Protein AF-A0A2E0BRY3-F1 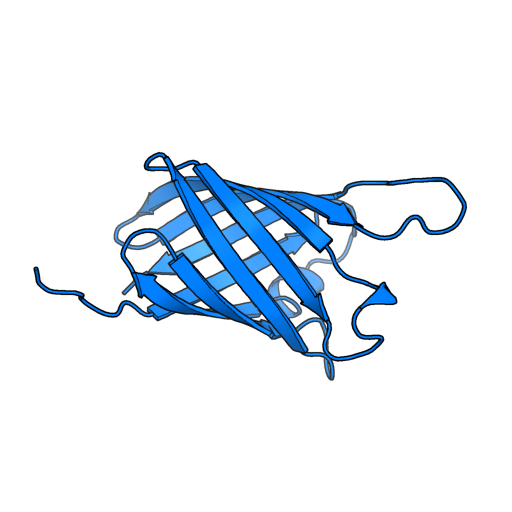(afdb_monomer_lite)

Radius of gyration: 14.1 Å; chains: 1; bounding box: 40×28×38 Å

Foldseek 3Di:
DPQPFKKKKKFKFFPVDDDPVNRVQWIWIWTCPGPFWIWIWTHHHDPWIKTKIWGHPDPFKIKMWIFIPPPGPQFIKIKIWGWDDPDDQKTKIWMKIWGPDDDPNDTDITTMIMIMGID

Secondary structure (DSSP, 8-state):
-----EEEEEEEEETTS--TTHHHHTEEEEEESSSSEEEEEEE-SSS-EEEEEEEEEETTEEEEEEEESSSGGGG-EEEEEE-EEEETTEEEEEEEEEESSPBTTB---EEEEEEEEE-

pLDDT: mean 76.75, std 14.66, range [34.69, 92.75]

Sequence (119 aa):
MFASAQFMLVTTYDGDKEDAEQITAKAGIGYMATDALTIGMARDGDDNYDFFARYTVKDQIWLAFNMPTKDGTDNMNVGAGFSFQVYNGLYFDPNYTLPVKEVNGKREGSANFSLSYRF

Structure (mmCIF, N/CA/C/O backbone):
data_AF-A0A2E0BRY3-F1
#
_entry.id   AF-A0A2E0BRY3-F1
#
loop_
_atom_site.group_PDB
_atom_site.id
_atom_site.type_symbol
_atom_site.label_atom_id
_atom_site.label_alt_id
_atom_site.label_comp_id
_atom_site.label_asym_id
_atom_site.label_entity_id
_atom_site.label_seq_id
_atom_site.pdbx_PDB_ins_code
_atom_site.Cartn_x
_atom_site.Cartn_y
_atom_site.Cartn_z
_atom_site.occupancy
_atom_site.B_iso_or_equiv
_atom_site.auth_seq_id
_atom_site.auth_comp_id
_atom_site.auth_asym_id
_atom_site.auth_atom_id
_atom_site.pdbx_PDB_model_num
ATOM 1 N N . MET A 1 1 ? -11.363 -13.768 20.649 1.00 39.78 1 MET A N 1
ATOM 2 C CA . MET A 1 1 ? -10.642 -13.598 19.372 1.00 39.78 1 MET A CA 1
ATOM 3 C C . MET A 1 1 ? -11.572 -14.033 18.258 1.00 39.78 1 MET A C 1
ATOM 5 O O . MET A 1 1 ? -11.693 -15.223 18.011 1.00 39.78 1 MET A O 1
ATOM 9 N N . PHE A 1 2 ? -12.288 -13.088 17.655 1.00 34.69 2 PHE A N 1
ATOM 10 C CA . PHE A 1 2 ? -12.955 -13.318 16.379 1.00 34.69 2 PHE A CA 1
ATOM 11 C C . PHE A 1 2 ? -12.050 -12.660 15.348 1.00 34.69 2 PHE A C 1
ATOM 13 O O . PHE A 1 2 ? -12.039 -11.440 15.247 1.00 34.69 2 PHE A O 1
ATOM 20 N N . ALA A 1 3 ? -11.225 -13.454 14.664 1.00 42.53 3 ALA A N 1
ATOM 21 C CA . ALA A 1 3 ? -10.568 -12.986 13.454 1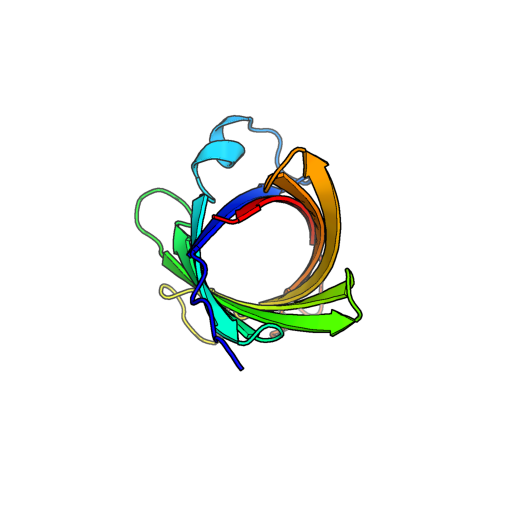.00 42.53 3 ALA A CA 1
ATOM 22 C C . ALA A 1 3 ? -11.675 -12.863 12.405 1.00 42.53 3 ALA A C 1
ATOM 24 O O . ALA A 1 3 ? -11.999 -13.821 11.705 1.00 42.53 3 ALA A O 1
ATOM 25 N N . SER A 1 4 ? -12.352 -11.715 12.400 1.00 47.72 4 SER A N 1
ATOM 26 C CA . SER A 1 4 ? -13.236 -11.354 11.306 1.00 47.72 4 SER A CA 1
ATOM 27 C C . SER A 1 4 ? -12.311 -11.074 10.138 1.00 47.72 4 SER A C 1
ATOM 29 O O . SER A 1 4 ? -11.702 -10.014 10.064 1.00 47.72 4 SER A O 1
ATOM 31 N N . ALA A 1 5 ? -12.138 -12.062 9.270 1.00 55.62 5 ALA A N 1
ATOM 32 C CA . ALA A 1 5 ? -11.532 -11.833 7.979 1.00 55.62 5 ALA A CA 1
ATOM 33 C C . ALA A 1 5 ? -12.367 -10.772 7.263 1.00 55.62 5 ALA A C 1
ATOM 35 O O . ALA A 1 5 ? -13.540 -10.995 6.966 1.00 55.62 5 ALA A O 1
ATOM 36 N N . GLN A 1 6 ? -11.783 -9.600 7.065 1.00 73.12 6 GLN A N 1
ATOM 37 C CA . GLN A 1 6 ? -12.445 -8.484 6.413 1.00 73.12 6 GLN A CA 1
ATOM 38 C C . GLN A 1 6 ? -11.795 -8.281 5.046 1.00 73.12 6 GLN A C 1
ATOM 40 O O . GLN A 1 6 ? -10.568 -8.335 4.893 1.00 73.12 6 GLN A O 1
ATOM 45 N N . PHE A 1 7 ? -12.630 -8.087 4.033 1.00 82.88 7 PHE A N 1
ATOM 46 C CA . PHE A 1 7 ? -12.163 -7.740 2.699 1.00 82.88 7 PHE A CA 1
ATOM 47 C C . PHE A 1 7 ? -11.917 -6.234 2.631 1.00 82.88 7 PHE A C 1
ATOM 49 O O . PHE A 1 7 ? -12.638 -5.439 3.236 1.00 82.88 7 PHE A O 1
ATOM 56 N N . MET A 1 8 ? -10.887 -5.847 1.889 1.00 84.62 8 MET A N 1
ATOM 57 C CA . MET A 1 8 ? -10.525 -4.463 1.630 1.00 84.62 8 MET A CA 1
ATOM 58 C C . MET A 1 8 ? -10.536 -4.237 0.124 1.00 84.62 8 MET A C 1
ATOM 60 O O . MET A 1 8 ? -9.787 -4.880 -0.602 1.00 84.62 8 MET A O 1
ATOM 64 N N . LEU A 1 9 ? -11.359 -3.317 -0.354 1.00 85.56 9 LEU A N 1
ATOM 65 C CA . LEU A 1 9 ? -11.189 -2.744 -1.686 1.00 85.56 9 LEU A CA 1
ATOM 66 C C . LEU A 1 9 ? -10.230 -1.572 -1.558 1.00 85.56 9 LEU A C 1
ATOM 68 O O . LEU A 1 9 ? -10.399 -0.759 -0.656 1.00 85.56 9 LEU A O 1
ATOM 72 N N . VAL A 1 10 ? -9.237 -1.484 -2.433 1.00 84.94 10 VAL A N 1
ATOM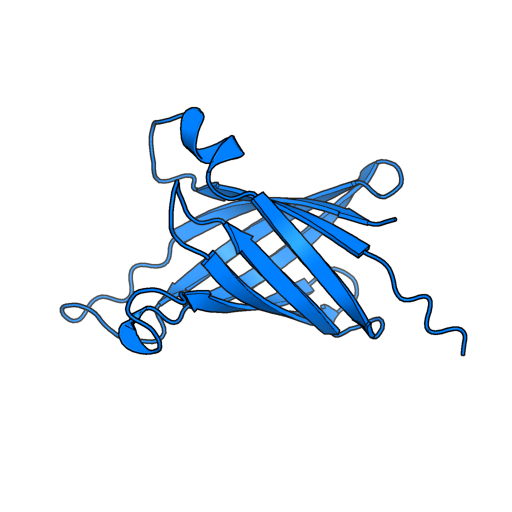 73 C CA . VAL A 1 10 ? -8.303 -0.359 -2.484 1.00 84.94 10 VAL A CA 1
ATOM 74 C C . VAL A 1 10 ? -8.259 0.201 -3.896 1.00 84.94 10 VAL A C 1
ATOM 76 O O . VAL A 1 10 ? -8.319 -0.531 -4.880 1.00 84.94 10 VAL A O 1
ATOM 79 N N . THR A 1 11 ? -8.177 1.514 -4.013 1.00 84.69 11 THR A N 1
ATOM 80 C CA . THR A 1 11 ? -7.980 2.207 -5.284 1.00 84.69 11 THR A CA 1
ATOM 81 C C . THR A 1 11 ? -6.915 3.261 -5.072 1.00 84.69 11 THR A C 1
ATOM 83 O O . THR A 1 11 ? -7.036 4.054 -4.143 1.00 84.69 11 THR A O 1
ATOM 86 N N . THR A 1 12 ? -5.862 3.257 -5.885 1.00 79.31 12 THR A N 1
ATOM 87 C CA . THR A 1 12 ? -4.723 4.170 -5.718 1.00 79.31 12 THR A CA 1
ATOM 88 C C . THR A 1 12 ? -4.650 5.169 -6.862 1.00 79.31 12 THR A C 1
ATOM 90 O O . THR A 1 12 ? -4.649 4.794 -8.027 1.00 79.31 12 THR A O 1
ATOM 93 N N . TYR A 1 13 ? -4.542 6.442 -6.505 1.00 72.62 13 TYR A N 1
ATOM 94 C CA . TYR A 1 13 ? -4.250 7.565 -7.378 1.00 72.62 13 TYR A CA 1
ATOM 95 C C . TYR A 1 13 ? -2.781 7.970 -7.238 1.00 72.62 13 TYR A C 1
ATOM 97 O O . TYR A 1 13 ? -2.279 8.156 -6.127 1.00 72.62 13 TYR A O 1
ATOM 105 N N . ASP A 1 14 ? -2.110 8.117 -8.373 1.00 67.19 14 ASP A N 1
ATOM 106 C CA . ASP A 1 14 ? -0.706 8.502 -8.483 1.00 67.19 14 ASP A CA 1
ATOM 107 C C . ASP A 1 14 ? -0.645 9.980 -8.888 1.00 67.19 14 ASP A C 1
ATOM 109 O O . ASP A 1 14 ? -1.147 10.359 -9.945 1.00 67.19 14 ASP A O 1
ATOM 113 N N . GLY A 1 15 ? -0.126 10.834 -7.999 1.00 51.88 15 GLY A N 1
ATOM 114 C CA . GLY A 1 15 ? -0.204 12.291 -8.148 1.00 51.88 15 GLY A CA 1
ATOM 115 C C . GLY A 1 15 ? 0.708 12.872 -9.228 1.00 51.88 15 GLY A C 1
ATOM 116 O O . GLY A 1 15 ? 0.485 14.005 -9.648 1.00 51.88 15 GLY A O 1
ATOM 117 N N . ASP A 1 16 ? 1.696 12.101 -9.687 1.00 52.97 16 ASP A N 1
ATOM 118 C CA . ASP A 1 16 ? 2.708 12.534 -10.659 1.00 52.97 16 ASP A CA 1
ATOM 119 C C . ASP A 1 16 ? 2.299 12.284 -12.122 1.00 52.97 16 ASP A C 1
ATOM 121 O O . ASP A 1 16 ? 3.098 12.487 -13.039 1.00 52.97 16 ASP A O 1
ATOM 125 N N . LYS A 1 17 ? 1.061 11.842 -12.379 1.00 51.28 17 LYS A N 1
ATOM 126 C CA . LYS A 1 17 ? 0.573 11.573 -13.736 1.00 51.28 17 LYS A CA 1
ATOM 127 C C . LYS A 1 17 ? -0.744 12.305 -14.016 1.00 51.28 17 LYS A C 1
ATOM 129 O O . LYS A 1 17 ? -1.673 12.269 -13.219 1.00 51.28 17 LYS A O 1
ATOM 134 N N . GLU A 1 18 ? -0.816 12.970 -15.169 1.00 45.94 18 GLU A N 1
ATOM 135 C CA . GLU A 1 18 ? -1.854 13.963 -15.503 1.00 45.94 18 GLU A CA 1
ATOM 136 C C . GLU A 1 18 ? -3.221 13.387 -15.942 1.00 45.94 18 GLU A C 1
ATOM 138 O O . GLU A 1 18 ? -4.133 14.162 -16.222 1.00 45.94 18 GLU A O 1
ATOM 143 N N . ASP A 1 19 ? -3.426 12.063 -15.953 1.00 48.38 19 ASP A N 1
ATOM 144 C CA . ASP A 1 19 ? -4.654 11.457 -16.493 1.00 48.38 19 ASP A CA 1
ATOM 145 C C . ASP A 1 19 ? -5.574 10.842 -15.428 1.00 48.38 19 ASP A C 1
ATOM 147 O O . ASP A 1 19 ? -5.241 9.869 -14.745 1.00 48.38 19 ASP A O 1
ATOM 151 N N . ALA A 1 20 ? -6.811 11.351 -15.373 1.00 46.34 20 ALA A N 1
ATOM 152 C CA . ALA A 1 20 ? -7.910 10.840 -14.547 1.00 46.34 20 ALA A CA 1
ATOM 153 C C . ALA A 1 20 ? -8.270 9.363 -14.832 1.00 46.34 20 ALA A C 1
ATOM 155 O O . ALA A 1 20 ? -8.903 8.708 -14.002 1.00 46.34 20 ALA A O 1
ATOM 156 N N . GLU A 1 21 ? -7.835 8.809 -15.969 1.00 44.84 21 GLU A N 1
ATOM 157 C CA . GLU A 1 21 ? -7.998 7.391 -16.321 1.00 44.84 21 GLU A CA 1
ATOM 158 C C . GLU A 1 21 ? -7.187 6.449 -15.410 1.00 44.84 21 GLU A C 1
ATOM 160 O O . GLU A 1 21 ? -7.531 5.275 -15.254 1.00 44.84 21 GLU A O 1
ATOM 165 N N . GLN A 1 22 ? -6.174 6.957 -14.700 1.00 52.34 22 GLN A N 1
ATOM 166 C CA . GLN A 1 22 ? -5.379 6.148 -13.769 1.00 52.34 22 GLN A CA 1
ATOM 167 C C . GLN A 1 22 ? -6.096 5.805 -12.468 1.00 52.34 22 GLN A C 1
ATOM 169 O O . GLN A 1 22 ? -5.741 4.817 -11.825 1.00 52.34 22 GLN A O 1
ATOM 174 N N . ILE A 1 23 ? -7.147 6.556 -12.118 1.00 51.59 23 ILE A N 1
ATOM 175 C CA . ILE A 1 23 ? -7.983 6.279 -10.942 1.00 51.59 23 ILE A CA 1
ATOM 176 C C . ILE A 1 23 ? -8.576 4.865 -11.038 1.00 51.59 23 ILE A C 1
ATOM 178 O O . ILE A 1 23 ? -8.663 4.164 -10.036 1.00 51.59 23 ILE A O 1
ATOM 182 N N . THR A 1 24 ? -8.950 4.421 -12.243 1.00 51.34 24 THR A N 1
ATOM 183 C CA . THR A 1 24 ? -9.558 3.093 -12.456 1.00 51.34 24 THR A CA 1
ATOM 184 C C . THR A 1 24 ? -8.513 2.013 -12.755 1.00 51.34 24 THR A C 1
ATOM 186 O O . THR A 1 24 ? -8.751 0.833 -12.501 1.00 51.34 24 THR A O 1
ATOM 189 N N . ALA A 1 25 ? -7.332 2.401 -13.248 1.00 59.34 25 ALA A N 1
ATOM 190 C CA . ALA A 1 25 ? -6.275 1.470 -13.641 1.00 59.34 25 ALA A CA 1
ATOM 191 C C . ALA A 1 25 ? -5.600 0.753 -12.455 1.00 59.34 25 ALA A C 1
ATOM 193 O O . ALA A 1 25 ? -5.058 -0.334 -12.653 1.00 59.34 25 ALA A O 1
ATOM 194 N N . LYS A 1 26 ? -5.658 1.332 -11.242 1.00 70.19 26 LYS A N 1
ATOM 195 C CA . LYS A 1 26 ? -5.009 0.821 -10.018 1.00 70.19 26 LYS A CA 1
ATOM 196 C C . LYS A 1 26 ? -5.998 0.403 -8.918 1.00 70.19 26 LYS A C 1
ATOM 198 O O . LYS A 1 26 ? -5.889 0.823 -7.761 1.00 70.19 26 LYS A O 1
ATOM 203 N N . ALA A 1 27 ? -6.998 -0.402 -9.277 1.00 83.31 27 ALA A N 1
ATOM 204 C CA . ALA A 1 27 ? -7.947 -0.990 -8.329 1.00 83.31 27 ALA A CA 1
ATOM 205 C C . ALA A 1 27 ? -7.476 -2.369 -7.839 1.00 83.31 27 ALA A C 1
ATOM 207 O O . ALA A 1 27 ? -6.998 -3.189 -8.622 1.00 83.31 27 ALA A O 1
ATOM 208 N N . GLY A 1 28 ? -7.649 -2.657 -6.551 1.00 84.12 28 GLY A N 1
ATOM 209 C CA . GLY A 1 28 ? -7.219 -3.906 -5.939 1.00 84.12 28 GLY A CA 1
ATOM 210 C C . GLY A 1 28 ? -8.123 -4.406 -4.830 1.00 84.12 28 GLY A C 1
ATOM 211 O O . GLY A 1 28 ? -8.940 -3.676 -4.267 1.00 84.12 28 GLY A O 1
ATOM 212 N N . ILE A 1 29 ? -7.950 -5.685 -4.520 1.00 87.19 29 ILE A N 1
ATOM 213 C CA . ILE A 1 29 ? -8.621 -6.367 -3.422 1.00 87.19 29 ILE A CA 1
ATOM 214 C C . ILE A 1 29 ? -7.580 -6.930 -2.461 1.00 87.19 29 ILE A C 1
ATOM 216 O O . ILE A 1 29 ? -6.606 -7.569 -2.856 1.00 87.19 29 ILE A O 1
ATOM 220 N N . GLY A 1 30 ? -7.798 -6.675 -1.180 1.00 87.31 30 GLY A N 1
ATOM 221 C CA . GLY A 1 30 ? -7.006 -7.158 -0.068 1.00 87.31 30 GLY A CA 1
ATOM 222 C C . GLY A 1 30 ? -7.844 -8.019 0.863 1.00 87.31 30 GLY A C 1
ATOM 223 O O . GLY A 1 30 ? -9.035 -7.795 1.067 1.00 87.31 30 GLY A O 1
ATOM 224 N N . TYR A 1 31 ? -7.189 -9.001 1.450 1.00 86.06 31 TYR A N 1
ATOM 225 C CA . TYR A 1 31 ? -7.694 -9.845 2.506 1.00 86.06 31 TYR A CA 1
ATOM 226 C C . TYR A 1 31 ? -6.922 -9.531 3.786 1.00 86.06 31 TYR A C 1
ATOM 228 O O . TYR A 1 31 ? -5.696 -9.682 3.840 1.00 86.06 31 TYR A O 1
ATOM 236 N N . MET A 1 32 ? -7.635 -9.077 4.815 1.00 87.44 32 MET A N 1
ATOM 237 C CA . MET A 1 32 ? -7.064 -8.866 6.142 1.00 87.44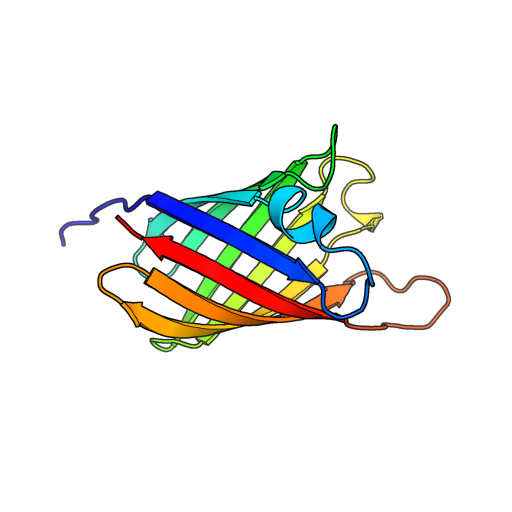 32 MET A CA 1
ATOM 238 C C . MET A 1 32 ? -6.916 -10.223 6.832 1.00 87.44 32 MET A C 1
ATOM 240 O O . MET A 1 32 ? -7.871 -10.769 7.381 1.00 87.44 32 MET A O 1
ATOM 244 N N . ALA A 1 33 ? -5.710 -10.789 6.754 1.00 83.88 33 ALA A N 1
ATOM 245 C CA . ALA A 1 33 ? -5.372 -12.058 7.390 1.00 83.88 33 ALA A CA 1
ATOM 246 C C . ALA A 1 33 ? -5.353 -11.934 8.920 1.00 83.88 33 ALA A C 1
ATOM 248 O O . ALA A 1 33 ? -5.702 -12.878 9.626 1.00 83.88 33 ALA A O 1
ATOM 249 N N . THR A 1 34 ? -4.951 -10.765 9.422 1.00 84.25 34 THR A N 1
ATOM 250 C CA . THR A 1 34 ? -5.033 -10.378 10.834 1.00 84.25 34 THR A CA 1
ATOM 251 C C . THR A 1 34 ? -5.367 -8.889 10.940 1.00 84.25 34 THR A C 1
ATOM 253 O O . THR A 1 34 ? -5.282 -8.167 9.948 1.00 84.25 34 THR A O 1
ATOM 256 N N . ASP A 1 35 ? -5.654 -8.406 12.152 1.00 81.12 35 ASP A N 1
ATOM 257 C CA . ASP A 1 35 ? -5.889 -6.977 12.425 1.00 81.12 35 ASP A CA 1
ATOM 258 C C . ASP A 1 35 ? -4.708 -6.079 11.995 1.00 81.12 35 ASP A C 1
ATOM 260 O O . ASP A 1 35 ? -4.879 -4.886 11.747 1.00 81.12 35 ASP A O 1
ATOM 264 N N . ALA A 1 36 ? -3.502 -6.651 11.879 1.00 86.31 36 ALA A N 1
ATOM 265 C CA . ALA A 1 36 ? -2.297 -5.943 11.461 1.00 86.31 36 ALA A CA 1
ATOM 266 C C . ALA A 1 36 ? -1.839 -6.274 10.032 1.00 86.31 36 ALA A C 1
ATOM 268 O O . ALA A 1 36 ? -1.162 -5.454 9.426 1.00 86.31 36 ALA A O 1
ATOM 269 N N . LEU A 1 37 ? -2.166 -7.443 9.474 1.00 88.00 37 LEU A N 1
ATOM 270 C CA . LEU A 1 37 ? -1.634 -7.899 8.186 1.00 88.00 37 LEU A CA 1
ATOM 271 C C . LEU A 1 37 ? -2.737 -8.018 7.133 1.00 88.00 37 LEU A C 1
ATOM 273 O O . LEU A 1 37 ? -3.659 -8.821 7.261 1.00 88.00 37 LEU A O 1
ATOM 277 N N . THR A 1 38 ? -2.578 -7.276 6.041 1.00 89.75 38 THR A N 1
ATOM 278 C CA . THR A 1 38 ? -3.396 -7.381 4.828 1.00 89.75 38 THR A CA 1
ATOM 279 C C . THR A 1 38 ? -2.536 -7.878 3.679 1.00 89.75 38 THR A C 1
ATOM 281 O O . THR A 1 38 ? -1.430 -7.387 3.478 1.00 89.75 38 THR A O 1
ATOM 284 N N . ILE A 1 39 ? -3.042 -8.819 2.896 1.00 90.88 39 ILE A N 1
ATOM 285 C CA . ILE A 1 39 ? -2.405 -9.271 1.656 1.00 90.88 39 ILE A CA 1
ATOM 286 C C . ILE A 1 39 ? -3.406 -9.174 0.519 1.00 90.88 39 ILE A C 1
ATOM 288 O O . ILE A 1 39 ? -4.592 -9.398 0.733 1.00 90.88 39 ILE A O 1
ATOM 292 N N . GLY A 1 40 ? -2.969 -8.840 -0.682 1.00 89.94 40 GLY A N 1
ATOM 293 C CA . GLY A 1 40 ? -3.894 -8.613 -1.775 1.00 89.94 40 GLY A CA 1
ATOM 294 C C . GLY A 1 40 ? -3.244 -8.593 -3.137 1.00 89.94 40 GLY A C 1
ATOM 295 O O . GLY A 1 40 ? -2.032 -8.754 -3.284 1.00 89.94 40 GLY A O 1
ATOM 296 N N . MET A 1 41 ? -4.098 -8.395 -4.130 1.00 87.88 41 MET A N 1
ATOM 297 C CA . MET A 1 41 ? -3.696 -8.144 -5.500 1.00 87.88 41 MET A CA 1
ATOM 298 C C . MET A 1 41 ? -4.379 -6.872 -5.983 1.00 87.88 41 MET A C 1
ATOM 300 O O . MET A 1 41 ? -5.577 -6.678 -5.764 1.00 87.88 41 MET A O 1
ATOM 304 N N . ALA A 1 42 ? -3.621 -6.014 -6.643 1.00 85.25 42 ALA A N 1
ATOM 305 C CA . ALA A 1 42 ? -4.121 -4.868 -7.374 1.00 85.25 42 ALA A CA 1
ATOM 306 C C . ALA A 1 42 ? -3.893 -5.084 -8.865 1.00 85.25 42 ALA A C 1
ATOM 308 O O . ALA A 1 42 ? -2.959 -5.766 -9.268 1.00 85.25 42 ALA A O 1
ATOM 309 N N . ARG A 1 43 ? -4.774 -4.541 -9.692 1.00 82.31 43 ARG A N 1
ATOM 310 C CA . ARG A 1 43 ? -4.503 -4.368 -11.114 1.00 82.31 43 ARG A CA 1
ATOM 311 C C . ARG A 1 43 ? -3.593 -3.150 -11.275 1.00 82.31 43 ARG A C 1
ATOM 313 O O . ARG A 1 43 ? -3.767 -2.187 -10.537 1.00 82.31 43 ARG A O 1
ATOM 320 N N . ASP A 1 44 ? -2.653 -3.202 -12.211 1.00 73.44 44 ASP A N 1
ATOM 321 C CA . ASP A 1 44 ? -1.821 -2.061 -12.610 1.00 73.44 44 ASP A CA 1
ATOM 322 C C . ASP A 1 44 ? -1.863 -1.906 -14.142 1.00 73.44 44 ASP A C 1
ATOM 324 O O . ASP A 1 44 ? -1.015 -2.414 -14.878 1.00 73.44 44 ASP A O 1
ATOM 328 N N . GLY A 1 45 ? -2.921 -1.265 -14.650 1.00 69.62 45 GLY A N 1
ATOM 329 C CA . GLY A 1 45 ? -3.202 -1.170 -16.092 1.00 69.62 45 GLY A CA 1
ATOM 330 C C . GLY A 1 45 ? -3.946 -2.387 -16.667 1.00 69.62 45 GLY A C 1
ATOM 331 O O . GLY A 1 45 ? -4.463 -3.214 -15.922 1.00 69.62 45 GLY A O 1
ATOM 332 N N . ASP A 1 46 ? -4.050 -2.494 -17.996 1.00 64.75 46 ASP A N 1
ATOM 333 C CA . ASP A 1 46 ? -4.981 -3.442 -18.643 1.00 64.75 46 ASP A CA 1
ATOM 334 C C . ASP A 1 46 ? -4.628 -4.932 -18.464 1.00 64.75 46 ASP A C 1
ATOM 336 O O . ASP A 1 46 ? -5.536 -5.754 -18.359 1.00 64.75 46 ASP A O 1
ATOM 340 N N . ASP A 1 47 ? -3.342 -5.283 -18.342 1.00 67.56 47 ASP A N 1
ATOM 341 C CA . ASP A 1 47 ? -2.880 -6.686 -18.335 1.00 67.56 47 ASP A CA 1
ATOM 342 C C . ASP A 1 47 ? -1.884 -7.030 -17.210 1.00 67.56 47 ASP A C 1
ATOM 344 O O . ASP A 1 47 ? -1.286 -8.111 -17.223 1.00 67.56 47 ASP A O 1
ATOM 348 N N . ASN A 1 48 ? -1.669 -6.139 -16.235 1.00 73.62 48 ASN A N 1
ATOM 349 C CA . ASN A 1 48 ? -0.715 -6.392 -15.152 1.00 73.62 48 ASN A CA 1
ATOM 350 C C . ASN A 1 48 ? -1.414 -6.479 -13.796 1.00 73.62 48 ASN A C 1
ATOM 352 O O . ASN A 1 48 ? -2.386 -5.775 -13.515 1.00 73.62 48 ASN A O 1
ATOM 356 N N . TYR A 1 49 ? -0.875 -7.351 -12.949 1.00 81.00 49 TYR A N 1
ATOM 357 C CA . TYR A 1 49 ? -1.302 -7.517 -11.569 1.00 81.00 49 TYR A CA 1
ATOM 358 C C . TYR A 1 49 ? -0.120 -7.295 -10.632 1.00 81.00 49 TYR A C 1
ATOM 360 O O . TYR A 1 49 ? 0.975 -7.802 -10.873 1.00 81.00 49 TYR A O 1
ATOM 368 N N . ASP A 1 50 ? -0.373 -6.623 -9.525 1.00 85.12 50 ASP A N 1
ATOM 369 C CA . ASP A 1 50 ? 0.583 -6.347 -8.471 1.00 85.12 50 ASP A CA 1
ATOM 370 C C . ASP A 1 50 ? 0.140 -7.056 -7.204 1.00 85.12 50 ASP A C 1
ATOM 372 O O . ASP A 1 50 ? -0.979 -6.877 -6.724 1.00 85.12 50 ASP A O 1
ATOM 376 N N . PHE A 1 51 ? 1.025 -7.855 -6.628 1.00 88.81 51 PHE A N 1
ATOM 377 C CA . PHE A 1 51 ? 0.811 -8.393 -5.296 1.00 88.81 51 PHE A CA 1
ATOM 378 C C . PHE A 1 51 ? 1.207 -7.351 -4.266 1.00 88.81 51 PHE A C 1
ATOM 380 O O . PHE A 1 51 ? 2.306 -6.807 -4.338 1.00 88.81 51 PHE A O 1
ATOM 387 N N . PHE A 1 52 ? 0.360 -7.120 -3.269 1.00 88.25 52 PHE A N 1
ATOM 388 C CA . PHE A 1 52 ? 0.694 -6.234 -2.165 1.00 88.25 52 PHE A CA 1
ATOM 389 C C . PHE A 1 52 ? 0.529 -6.918 -0.814 1.00 88.25 52 PHE A C 1
ATOM 391 O O . PHE A 1 52 ? -0.397 -7.695 -0.583 1.00 88.25 52 PHE A O 1
ATOM 398 N N . ALA A 1 53 ? 1.429 -6.596 0.103 1.00 91.12 53 ALA A N 1
ATOM 399 C CA . ALA A 1 53 ? 1.353 -6.954 1.507 1.00 91.12 53 ALA A CA 1
ATOM 400 C C . ALA A 1 53 ? 1.458 -5.674 2.332 1.00 91.12 53 ALA A C 1
ATOM 402 O O . ALA A 1 53 ? 2.433 -4.937 2.217 1.00 91.12 53 ALA A O 1
ATOM 403 N N . ARG A 1 54 ? 0.456 -5.398 3.163 1.00 90.00 54 ARG A N 1
ATOM 404 C CA . ARG A 1 54 ? 0.394 -4.234 4.047 1.00 90.00 54 ARG A CA 1
ATOM 405 C C . ARG A 1 54 ? 0.430 -4.688 5.503 1.00 90.00 54 ARG A C 1
ATOM 407 O O . ARG A 1 54 ? -0.354 -5.543 5.903 1.00 90.00 54 ARG A O 1
ATOM 414 N N . TYR A 1 55 ? 1.309 -4.083 6.292 1.00 90.44 55 TYR A N 1
ATOM 415 C CA . TYR A 1 55 ? 1.434 -4.301 7.725 1.00 90.44 55 TYR A CA 1
ATOM 416 C C . TYR A 1 55 ? 1.155 -3.008 8.501 1.00 90.44 55 TYR A C 1
ATOM 418 O O . TYR A 1 55 ? 1.868 -2.015 8.353 1.00 90.44 55 TYR A O 1
ATOM 426 N N . THR A 1 56 ? 0.125 -3.017 9.339 1.00 89.62 56 THR A N 1
ATOM 427 C CA . THR A 1 56 ? -0.241 -1.922 10.238 1.00 89.62 56 THR A CA 1
ATOM 428 C C . THR A 1 56 ? 0.691 -1.933 11.445 1.00 89.62 56 THR A C 1
ATOM 430 O O . THR A 1 56 ? 0.666 -2.850 12.263 1.00 89.62 56 THR A O 1
ATOM 433 N N . VAL A 1 57 ? 1.532 -0.907 11.557 1.00 87.12 57 VAL A N 1
ATOM 434 C CA . VAL A 1 57 ? 2.504 -0.764 12.654 1.00 87.12 57 VAL A CA 1
ATOM 435 C C . VAL A 1 57 ? 1.852 -0.126 13.879 1.00 87.12 57 VAL A C 1
ATOM 437 O O . VAL A 1 57 ? 2.177 -0.457 15.016 1.00 87.12 57 VAL A O 1
ATOM 440 N N . LYS A 1 58 ? 0.935 0.812 13.647 1.00 83.12 58 LYS A N 1
ATOM 441 C CA . LYS A 1 58 ? 0.175 1.537 14.670 1.00 83.12 58 LYS A CA 1
ATOM 442 C C . LYS A 1 58 ? -1.202 1.846 14.095 1.00 83.12 58 LYS A C 1
ATOM 444 O O . LYS A 1 58 ? -1.280 1.950 12.882 1.00 83.12 58 LYS A O 1
ATOM 449 N N . ASP A 1 59 ? -2.230 2.040 14.922 1.00 78.44 59 ASP A N 1
ATOM 450 C CA . ASP A 1 59 ? -3.666 2.115 14.554 1.00 78.44 59 ASP A CA 1
ATOM 451 C C . ASP A 1 59 ? -4.020 2.702 13.172 1.00 78.44 59 ASP A C 1
ATOM 453 O O . ASP A 1 59 ? -4.966 2.246 12.536 1.00 78.44 59 ASP A O 1
ATOM 457 N N . GLN A 1 60 ? -3.282 3.707 12.693 1.00 83.81 60 GLN A N 1
ATOM 458 C CA . GLN A 1 60 ? -3.492 4.335 11.386 1.00 83.81 60 GLN A CA 1
ATOM 459 C C . GLN A 1 60 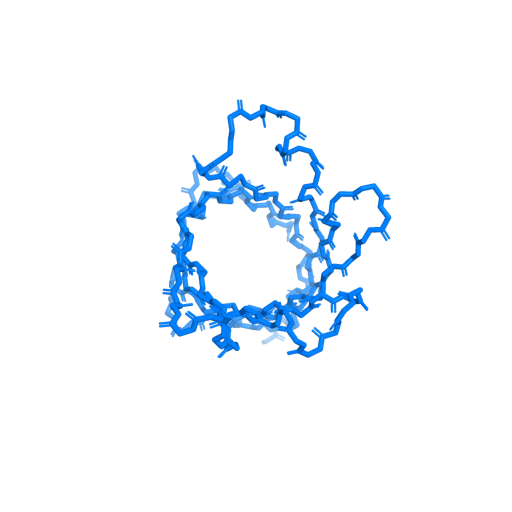? -2.253 4.325 10.471 1.00 83.81 60 GLN A C 1
ATOM 461 O O . GLN A 1 60 ? -2.378 4.645 9.298 1.00 83.81 60 GLN A O 1
ATOM 466 N N . ILE A 1 61 ? -1.066 3.947 10.957 1.00 89.75 61 ILE A N 1
ATOM 467 C CA . ILE A 1 61 ? 0.178 3.911 10.171 1.00 89.75 61 ILE A CA 1
ATOM 468 C C . ILE A 1 61 ? 0.420 2.495 9.669 1.00 89.75 61 ILE A C 1
ATOM 470 O O . ILE A 1 61 ? 0.504 1.547 10.456 1.00 89.75 61 ILE A O 1
ATOM 474 N N . TRP A 1 62 ? 0.640 2.366 8.368 1.00 90.88 62 TRP A N 1
ATOM 475 C CA . TRP A 1 62 ? 0.941 1.096 7.734 1.00 90.88 62 TRP A CA 1
ATOM 476 C C . TRP A 1 62 ? 2.171 1.189 6.838 1.00 90.88 62 TRP A C 1
ATOM 478 O O . TRP A 1 62 ? 2.492 2.233 6.272 1.00 90.88 62 TRP A O 1
ATOM 488 N N . LEU A 1 63 ? 2.856 0.061 6.706 1.00 92.75 63 LEU A N 1
ATOM 489 C CA . LEU A 1 63 ? 3.888 -0.177 5.708 1.00 92.75 63 LEU A CA 1
ATOM 490 C C . LEU A 1 63 ? 3.310 -1.100 4.645 1.00 92.75 63 LEU A C 1
ATOM 492 O O . LEU A 1 63 ? 2.529 -1.989 4.971 1.00 92.75 63 LEU A O 1
ATOM 496 N N . ALA A 1 64 ? 3.667 -0.897 3.388 1.00 89.81 64 ALA A N 1
ATOM 497 C CA . ALA A 1 64 ? 3.295 -1.783 2.302 1.00 89.81 64 ALA A CA 1
ATOM 498 C C . ALA A 1 64 ? 4.526 -2.250 1.544 1.00 89.81 64 ALA A C 1
ATOM 500 O O . ALA A 1 64 ? 5.531 -1.555 1.432 1.00 89.81 64 ALA A O 1
ATOM 501 N N . PHE A 1 65 ? 4.412 -3.442 1.002 1.00 88.94 65 PHE A N 1
ATOM 502 C CA . PHE A 1 65 ? 5.351 -4.031 0.087 1.00 88.94 65 PHE A CA 1
ATOM 503 C C . PHE A 1 65 ? 4.558 -4.458 -1.144 1.00 88.94 65 PHE A C 1
ATOM 505 O O . PHE A 1 65 ? 3.590 -5.202 -1.008 1.00 88.94 65 PHE A O 1
ATOM 512 N N . ASN A 1 66 ? 4.939 -3.965 -2.316 1.00 87.38 66 ASN A N 1
ATOM 513 C CA . ASN A 1 66 ? 4.291 -4.261 -3.586 1.00 87.38 66 ASN A CA 1
ATOM 514 C C . ASN A 1 66 ? 5.289 -4.967 -4.505 1.00 87.38 66 ASN A C 1
ATOM 516 O O . ASN A 1 66 ? 6.439 -4.543 -4.632 1.00 87.38 66 ASN A O 1
ATOM 520 N N . MET A 1 67 ? 4.839 -6.037 -5.146 1.00 84.88 67 MET A N 1
ATOM 521 C CA . MET A 1 67 ? 5.610 -6.831 -6.088 1.00 84.88 67 MET A CA 1
ATOM 522 C C . MET A 1 67 ? 4.788 -7.042 -7.364 1.00 84.88 67 MET A C 1
ATOM 524 O O . MET A 1 67 ? 3.827 -7.820 -7.346 1.00 84.88 67 MET A O 1
ATOM 528 N N . PRO A 1 68 ? 5.169 -6.382 -8.465 1.00 80.00 68 PRO A N 1
ATOM 529 C CA . PRO A 1 68 ? 4.554 -6.602 -9.763 1.00 80.00 68 PRO A CA 1
ATOM 530 C C . PRO A 1 68 ? 4.754 -8.035 -10.253 1.00 80.00 68 PRO A C 1
ATOM 532 O O . PRO A 1 68 ? 5.822 -8.629 -10.086 1.00 80.00 68 PRO A O 1
ATOM 535 N N . THR A 1 69 ? 3.723 -8.613 -10.868 1.00 77.62 69 THR A N 1
ATOM 536 C CA . THR A 1 69 ? 3.820 -9.947 -11.495 1.00 77.62 69 THR A CA 1
ATOM 537 C C . THR A 1 69 ? 4.583 -9.921 -12.810 1.00 77.62 69 THR A C 1
ATOM 539 O O . THR A 1 69 ? 5.251 -10.895 -13.159 1.00 77.62 69 THR A O 1
ATOM 542 N N . LYS A 1 70 ? 4.503 -8.801 -13.528 1.00 64.25 70 LYS A N 1
ATOM 543 C CA . LYS A 1 70 ? 5.240 -8.542 -14.762 1.00 64.25 70 LYS A CA 1
ATOM 544 C C . LYS A 1 70 ? 6.532 -7.814 -14.393 1.00 64.25 70 LYS A C 1
ATOM 546 O O . LYS A 1 70 ? 6.496 -6.889 -13.593 1.00 64.25 70 LYS A O 1
ATOM 551 N N . ASP A 1 71 ? 7.667 -8.298 -14.890 1.00 62.72 71 ASP A N 1
ATOM 552 C CA . ASP A 1 71 ? 9.032 -7.865 -14.520 1.00 62.72 71 ASP A CA 1
ATOM 553 C C . ASP A 1 71 ? 9.495 -8.198 -13.079 1.00 62.72 71 ASP A C 1
ATOM 555 O O . ASP A 1 71 ? 10.671 -8.040 -12.749 1.00 62.72 71 ASP A O 1
ATOM 559 N N . GLY A 1 72 ? 8.632 -8.782 -12.239 1.00 60.12 72 GLY A N 1
ATOM 560 C CA . GLY A 1 72 ? 9.019 -9.468 -11.001 1.00 60.12 72 GLY A CA 1
ATOM 561 C C . GLY A 1 72 ? 9.826 -8.622 -10.005 1.00 60.12 72 GLY A C 1
ATOM 562 O O . GLY A 1 72 ? 9.552 -7.441 -9.785 1.00 60.12 72 GLY A O 1
ATOM 563 N N . THR A 1 73 ? 10.834 -9.250 -9.375 1.00 61.97 73 THR A N 1
ATOM 564 C CA . THR A 1 73 ? 11.669 -8.663 -8.304 1.00 61.97 73 THR A CA 1
ATOM 565 C C . THR A 1 73 ? 12.390 -7.372 -8.696 1.00 61.97 73 THR A C 1
ATOM 567 O O . THR A 1 73 ? 12.886 -6.653 -7.828 1.00 61.97 73 THR A O 1
ATOM 570 N N . ASP A 1 74 ? 12.466 -7.070 -9.992 1.00 65.81 74 ASP A N 1
ATOM 571 C CA . ASP A 1 74 ? 13.152 -5.888 -10.493 1.00 65.81 74 ASP A CA 1
ATOM 572 C C . ASP A 1 74 ? 12.377 -4.589 -10.247 1.00 65.81 74 ASP A C 1
ATOM 574 O O . ASP A 1 74 ? 13.009 -3.540 -10.137 1.00 65.81 74 ASP A O 1
ATOM 578 N N . ASN A 1 75 ? 11.055 -4.669 -10.050 1.00 71.50 75 ASN A N 1
ATOM 579 C CA . ASN A 1 75 ? 10.173 -3.521 -9.811 1.00 71.50 75 ASN A CA 1
ATOM 580 C C . ASN A 1 75 ? 9.473 -3.582 -8.439 1.00 71.50 75 ASN A C 1
ATOM 582 O O . ASN A 1 75 ? 8.361 -3.085 -8.263 1.00 71.50 75 ASN A O 1
ATOM 586 N N . MET A 1 76 ? 10.114 -4.207 -7.446 1.00 83.38 76 MET A N 1
ATOM 587 C CA . MET A 1 76 ? 9.602 -4.244 -6.072 1.00 83.38 76 MET A CA 1
ATOM 588 C C . MET A 1 76 ? 9.594 -2.847 -5.449 1.00 83.38 76 MET A C 1
ATOM 590 O O . MET A 1 76 ? 10.611 -2.151 -5.454 1.00 83.38 76 MET A O 1
ATOM 594 N N . ASN A 1 77 ? 8.483 -2.496 -4.805 1.00 85.38 77 ASN A N 1
ATOM 595 C CA . ASN A 1 77 ? 8.295 -1.211 -4.144 1.00 85.38 77 ASN A CA 1
ATOM 596 C C . ASN A 1 77 ? 7.973 -1.412 -2.663 1.00 85.38 77 ASN A C 1
ATOM 598 O O . ASN A 1 77 ? 7.153 -2.252 -2.296 1.00 85.38 77 ASN A O 1
ATOM 602 N N . VAL A 1 78 ? 8.582 -0.604 -1.804 1.00 88.69 78 VAL A N 1
ATOM 603 C CA . VAL A 1 78 ? 8.195 -0.472 -0.396 1.00 88.69 78 VAL A CA 1
ATOM 604 C C . VAL A 1 78 ? 7.504 0.861 -0.204 1.00 88.69 78 VAL A C 1
ATOM 606 O O . VAL A 1 78 ? 7.897 1.859 -0.791 1.00 88.69 78 VAL A O 1
ATOM 609 N N . GLY A 1 79 ? 6.471 0.903 0.618 1.00 88.50 79 GLY A N 1
ATOM 610 C CA . GLY A 1 79 ? 5.741 2.123 0.893 1.00 88.50 79 GLY A CA 1
ATOM 611 C C . GLY A 1 79 ? 5.364 2.251 2.350 1.00 88.50 79 GLY A C 1
ATOM 612 O O . GLY A 1 79 ? 5.362 1.282 3.108 1.00 88.50 79 GLY A O 1
ATOM 613 N N . ALA A 1 80 ? 5.029 3.469 2.731 1.00 91.12 80 ALA A N 1
ATOM 614 C CA . ALA A 1 80 ? 4.432 3.776 4.013 1.00 91.12 80 ALA A CA 1
ATOM 615 C C . ALA A 1 80 ? 3.267 4.726 3.783 1.00 91.12 80 ALA A C 1
ATOM 617 O O . ALA A 1 80 ? 3.314 5.582 2.900 1.00 91.12 80 ALA A O 1
ATOM 618 N N . GLY A 1 81 ? 2.225 4.588 4.584 1.00 90.06 81 GLY A N 1
ATOM 619 C CA . GLY A 1 81 ? 1.070 5.454 4.487 1.00 90.06 81 GLY A CA 1
ATOM 620 C C . GLY A 1 81 ? 0.303 5.537 5.785 1.00 90.06 81 GLY A C 1
ATOM 621 O O . GLY A 1 81 ? 0.628 4.889 6.786 1.00 90.06 81 GLY A O 1
ATOM 622 N N . PHE A 1 82 ? -0.715 6.380 5.750 1.00 90.44 82 PHE A N 1
ATOM 623 C CA . PHE A 1 82 ? -1.581 6.636 6.883 1.00 90.44 82 PHE A CA 1
ATOM 624 C C . PHE A 1 82 ? -3.035 6.461 6.457 1.00 90.44 82 PHE A C 1
ATOM 626 O O . PHE A 1 82 ? -3.414 7.019 5.442 1.00 90.44 82 PHE A O 1
ATOM 633 N N . SER A 1 83 ? -3.851 5.719 7.202 1.00 89.62 83 SER A N 1
ATOM 634 C CA . SER A 1 83 ? -5.283 5.542 6.938 1.00 89.62 83 SER A CA 1
ATOM 635 C C . SER A 1 83 ? -6.123 6.491 7.793 1.00 89.62 83 SER A C 1
ATOM 637 O O . SER A 1 83 ? -6.150 6.358 9.014 1.00 89.62 83 SER A O 1
ATOM 639 N N . PHE A 1 84 ? -6.886 7.379 7.164 1.00 89.94 84 PHE A N 1
ATOM 640 C CA . PHE A 1 84 ? -7.880 8.229 7.820 1.00 89.94 84 PHE A CA 1
ATOM 641 C C . PHE A 1 84 ? -9.282 7.711 7.530 1.00 89.94 84 PHE A C 1
ATOM 643 O O . PHE A 1 84 ? -9.669 7.617 6.369 1.00 89.94 84 PHE A O 1
ATOM 650 N N . GLN A 1 85 ? -10.072 7.401 8.556 1.00 89.19 85 GLN A N 1
ATOM 651 C CA . GLN A 1 85 ? -11.475 7.051 8.342 1.00 89.19 85 GLN A CA 1
ATOM 652 C C . GLN A 1 85 ? -12.273 8.309 7.986 1.00 89.19 85 GLN A C 1
ATOM 654 O O . GLN A 1 85 ? -12.375 9.231 8.792 1.00 89.19 85 GLN A O 1
ATOM 659 N N . VAL A 1 86 ? -12.846 8.335 6.785 1.00 88.25 86 VAL A N 1
ATOM 660 C CA . VAL A 1 86 ? -13.652 9.464 6.292 1.00 88.25 86 VAL A CA 1
ATOM 661 C C . VAL A 1 86 ? -15.142 9.180 6.466 1.00 88.25 86 VAL A C 1
ATOM 663 O O . VAL A 1 86 ? -15.918 10.077 6.784 1.00 88.25 86 VAL A O 1
ATOM 666 N N . TYR A 1 87 ? -15.552 7.922 6.279 1.00 85.81 87 TYR A N 1
ATOM 667 C CA . TYR A 1 87 ? -16.939 7.484 6.433 1.00 85.81 87 TYR A CA 1
ATOM 668 C C . TYR A 1 87 ? -17.003 6.019 6.891 1.00 85.81 87 TYR A C 1
ATOM 670 O O . TYR A 1 87 ? -15.975 5.356 6.997 1.00 85.81 87 TYR A O 1
ATOM 678 N N . ASN A 1 88 ? -18.188 5.497 7.217 1.00 83.44 88 ASN A N 1
ATOM 679 C CA . ASN A 1 88 ? -18.358 4.147 7.766 1.00 83.44 88 ASN A CA 1
ATOM 680 C C . ASN A 1 88 ? -17.751 3.062 6.844 1.00 83.44 88 ASN A C 1
ATOM 682 O O . ASN A 1 88 ? -18.323 2.750 5.801 1.00 83.44 88 ASN A O 1
ATOM 686 N N . GLY A 1 89 ? -16.580 2.530 7.216 1.00 82.25 89 GLY A N 1
ATOM 687 C CA . GLY A 1 89 ? -15.796 1.589 6.405 1.00 82.25 89 GLY A CA 1
ATOM 688 C C . GLY A 1 89 ? -14.953 2.216 5.283 1.00 82.25 89 GLY A C 1
ATOM 689 O O . GLY A 1 89 ? -14.155 1.505 4.684 1.00 82.25 89 GLY A O 1
ATOM 690 N N . LEU A 1 90 ? -15.067 3.521 5.005 1.00 86.81 90 LEU A N 1
ATOM 691 C CA . LEU A 1 90 ? -14.315 4.220 3.954 1.00 86.81 90 LEU A CA 1
ATOM 692 C C . LEU A 1 90 ? -13.137 5.010 4.533 1.00 86.81 90 LEU A C 1
ATOM 694 O O . LEU A 1 90 ? -13.304 5.855 5.417 1.00 86.81 90 LEU A O 1
ATOM 698 N N . TYR A 1 91 ? -11.956 4.763 3.980 1.00 89.12 91 TYR A N 1
ATOM 699 C CA . TYR A 1 91 ? -10.683 5.315 4.409 1.00 89.12 91 TYR A CA 1
ATOM 700 C C . TYR A 1 91 ? -10.004 6.067 3.267 1.00 89.12 91 TYR A C 1
ATOM 702 O O . TYR A 1 91 ? -10.062 5.654 2.110 1.00 89.12 91 TYR A O 1
ATOM 710 N N . PHE A 1 92 ? -9.347 7.165 3.618 1.00 90.00 92 PHE A N 1
ATOM 711 C CA . PHE A 1 92 ? -8.436 7.907 2.764 1.00 90.00 92 PHE A CA 1
ATOM 712 C C . PHE A 1 92 ? -7.004 7.656 3.226 1.00 90.00 92 PHE A C 1
ATOM 714 O O . PHE A 1 92 ? -6.687 7.792 4.406 1.00 90.00 92 PHE A O 1
ATOM 721 N N . ASP A 1 93 ? -6.148 7.275 2.291 1.00 89.25 93 ASP A N 1
ATOM 722 C CA . ASP A 1 93 ? -4.840 6.690 2.533 1.00 89.25 93 ASP A CA 1
ATOM 723 C C . ASP A 1 93 ? -3.739 7.436 1.756 1.00 89.25 93 ASP A C 1
ATOM 725 O O . ASP A 1 93 ? -3.267 6.937 0.726 1.00 89.25 93 ASP A O 1
ATOM 729 N N . PRO A 1 94 ? -3.291 8.626 2.200 1.00 89.19 94 PRO A N 1
ATOM 730 C CA . PRO A 1 94 ? -2.073 9.217 1.665 1.00 89.19 94 PRO A CA 1
ATOM 731 C C . PRO A 1 94 ? -0.893 8.285 1.940 1.00 89.19 94 PRO A C 1
ATOM 733 O O . PRO A 1 94 ? -0.715 7.780 3.056 1.00 89.19 94 PRO A O 1
ATOM 736 N N . ASN A 1 95 ? -0.091 8.037 0.912 1.00 86.81 95 ASN A N 1
ATOM 737 C CA . ASN A 1 95 ? 1.031 7.124 1.001 1.00 86.81 95 ASN A CA 1
ATOM 738 C C . ASN A 1 95 ? 2.195 7.539 0.110 1.00 86.81 95 ASN A C 1
ATOM 740 O O . ASN A 1 95 ? 2.048 8.298 -0.840 1.00 86.81 95 ASN A O 1
ATOM 744 N N . TYR A 1 96 ? 3.369 7.036 0.454 1.00 84.81 96 TYR A N 1
ATOM 745 C CA . TYR A 1 96 ? 4.600 7.277 -0.273 1.00 84.81 96 TYR A CA 1
ATOM 746 C C . TYR A 1 96 ? 5.260 5.941 -0.579 1.00 84.81 96 TYR A C 1
ATOM 748 O O . TYR A 1 96 ? 5.410 5.110 0.320 1.00 84.81 96 TYR A O 1
ATOM 756 N N . THR A 1 97 ? 5.645 5.729 -1.833 1.00 86.25 97 THR A N 1
ATOM 757 C CA . THR A 1 97 ? 6.258 4.483 -2.304 1.00 86.25 97 THR A CA 1
ATOM 758 C C . THR A 1 97 ? 7.645 4.739 -2.863 1.00 86.25 97 THR A C 1
ATOM 760 O O . THR A 1 97 ? 7.865 5.698 -3.594 1.00 86.25 97 THR A O 1
ATOM 763 N N . LEU A 1 98 ? 8.573 3.851 -2.536 1.00 86.31 98 LEU A N 1
ATOM 764 C CA . LEU A 1 98 ? 9.971 3.879 -2.927 1.00 86.31 98 LEU A CA 1
ATOM 765 C C . LEU A 1 98 ? 10.335 2.559 -3.615 1.00 86.31 98 LEU A C 1
ATOM 767 O O . LEU A 1 98 ? 10.076 1.490 -3.048 1.00 86.31 98 LEU A O 1
ATOM 771 N N . PRO A 1 99 ? 10.983 2.603 -4.787 1.00 81.12 99 PRO A N 1
ATOM 772 C CA . PRO A 1 99 ? 11.508 1.403 -5.415 1.00 81.12 99 PRO A CA 1
ATOM 773 C C . PRO A 1 99 ? 12.667 0.828 -4.592 1.00 81.12 99 PRO A C 1
ATOM 775 O O . PRO A 1 99 ? 13.597 1.530 -4.177 1.00 81.12 99 PRO A O 1
ATOM 778 N N . VAL A 1 100 ? 12.609 -0.480 -4.331 1.00 78.06 100 VAL A N 1
ATOM 779 C CA . VAL A 1 100 ? 13.651 -1.209 -3.591 1.00 78.06 100 VAL A CA 1
ATOM 780 C C . VAL A 1 100 ? 14.927 -1.266 -4.423 1.00 78.06 100 VAL A C 1
ATOM 782 O O . VAL A 1 100 ? 16.024 -1.074 -3.888 1.00 78.06 100 VAL A O 1
ATOM 785 N N . LYS A 1 101 ? 14.788 -1.484 -5.732 1.00 67.69 101 LYS A N 1
ATOM 786 C CA . LYS A 1 101 ? 15.898 -1.493 -6.680 1.00 67.69 101 LYS A CA 1
ATOM 787 C C . LYS A 1 101 ? 16.179 -0.075 -7.173 1.00 67.69 101 LYS A C 1
ATOM 789 O O . LYS A 1 101 ? 15.271 0.664 -7.533 1.00 67.69 101 LYS A O 1
ATOM 794 N N . GLU A 1 102 ? 17.453 0.301 -7.191 1.00 57.19 102 GLU A N 1
ATOM 795 C CA . GLU A 1 102 ? 17.891 1.529 -7.851 1.00 57.19 102 GLU A CA 1
ATOM 796 C C . GLU A 1 102 ? 17.897 1.330 -9.364 1.00 57.19 102 GLU A C 1
ATOM 798 O O . GLU A 1 102 ? 18.604 0.465 -9.882 1.00 57.19 102 GLU A O 1
ATOM 803 N N . VAL A 1 103 ? 17.148 2.167 -10.078 1.00 56.69 103 VAL A N 1
ATOM 804 C CA . VAL A 1 103 ? 17.255 2.296 -11.531 1.00 56.69 103 VAL A CA 1
ATOM 805 C C . VAL A 1 103 ? 18.056 3.570 -11.799 1.00 56.69 103 VAL A C 1
ATOM 807 O O . VAL A 1 103 ? 17.666 4.658 -11.388 1.00 56.69 103 VAL A O 1
ATOM 810 N N . ASN A 1 104 ? 19.217 3.445 -12.446 1.00 49.50 104 ASN A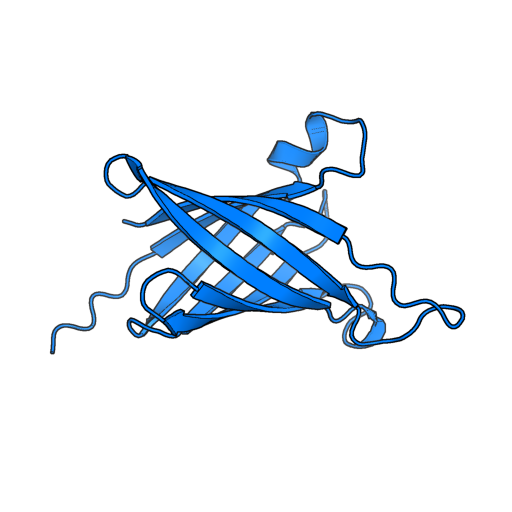 N 1
ATOM 811 C CA . ASN A 1 104 ? 20.084 4.575 -12.823 1.00 49.50 104 ASN A CA 1
ATOM 812 C C . ASN A 1 104 ? 20.570 5.473 -11.660 1.00 49.50 104 ASN A C 1
ATOM 814 O O . ASN A 1 104 ? 20.752 6.677 -11.841 1.00 49.50 104 ASN A O 1
ATOM 818 N N . GLY A 1 105 ? 20.806 4.904 -10.471 1.00 53.81 105 GLY A N 1
ATOM 819 C CA . GLY A 1 105 ? 21.408 5.627 -9.338 1.00 53.81 105 GLY A CA 1
ATOM 820 C C . GLY A 1 105 ? 20.506 6.688 -8.696 1.00 53.81 105 GLY A C 1
ATOM 821 O O . GLY A 1 105 ? 20.994 7.545 -7.960 1.00 53.81 105 GLY A O 1
ATOM 822 N N . LYS A 1 106 ? 19.198 6.648 -8.977 1.00 51.91 106 LYS A N 1
ATOM 823 C CA . LYS A 1 106 ? 18.187 7.468 -8.312 1.00 51.91 106 LYS A CA 1
ATOM 824 C C . LYS A 1 106 ? 17.096 6.569 -7.738 1.00 51.91 106 LYS A C 1
ATOM 826 O O . LYS A 1 106 ? 16.535 5.730 -8.437 1.00 51.91 106 LYS A O 1
ATOM 831 N N . ARG A 1 107 ? 16.775 6.778 -6.461 1.00 64.12 107 ARG A N 1
ATOM 832 C CA . ARG A 1 107 ? 15.532 6.309 -5.834 1.00 64.12 107 ARG A CA 1
ATOM 833 C C . ARG A 1 107 ? 14.549 7.468 -5.813 1.00 64.12 107 ARG A C 1
ATOM 835 O O . ARG A 1 107 ? 14.446 8.171 -4.812 1.00 64.12 107 ARG A O 1
ATOM 842 N N . GLU A 1 108 ? 13.886 7.708 -6.935 1.00 69.50 108 GLU A N 1
ATOM 843 C CA . GLU A 1 108 ? 12.753 8.633 -6.960 1.00 69.50 108 GLU A CA 1
ATOM 844 C C . GLU A 1 108 ? 11.553 7.909 -6.346 1.00 69.50 108 GLU A C 1
ATOM 846 O O . GLU A 1 108 ? 11.147 6.846 -6.811 1.00 69.50 108 GLU A O 1
ATOM 851 N N . GLY A 1 109 ? 11.070 8.427 -5.218 1.00 72.56 109 GLY A N 1
ATOM 852 C CA . GLY A 1 109 ? 9.849 7.945 -4.589 1.00 72.56 109 GLY A CA 1
ATOM 853 C C . GLY A 1 109 ? 8.655 8.780 -5.032 1.00 72.56 109 GLY A C 1
ATOM 854 O O . GLY A 1 109 ? 8.792 9.979 -5.276 1.00 72.56 109 GLY A O 1
ATOM 855 N N . SER A 1 110 ? 7.492 8.146 -5.077 1.00 80.56 110 SER A N 1
ATOM 856 C CA . SER A 1 110 ? 6.245 8.746 -5.552 1.00 80.56 110 SER A CA 1
ATOM 857 C C . SER A 1 110 ? 5.271 8.937 -4.400 1.00 80.56 110 SER A C 1
ATOM 859 O O . SER A 1 110 ? 5.084 8.041 -3.567 1.00 80.56 110 SER A O 1
ATOM 861 N N . ALA A 1 111 ? 4.650 10.115 -4.358 1.00 82.75 111 ALA A N 1
ATOM 862 C CA . ALA A 1 111 ? 3.558 10.412 -3.444 1.00 82.75 111 ALA A CA 1
ATOM 863 C C . ALA A 1 111 ? 2.222 10.051 -4.102 1.00 82.75 111 ALA A C 1
ATOM 865 O O . ALA A 1 111 ? 1.893 10.531 -5.184 1.00 82.75 111 ALA A O 1
ATOM 866 N N . ASN A 1 112 ? 1.439 9.223 -3.418 1.00 85.12 112 ASN A N 1
ATOM 867 C CA . ASN A 1 112 ? 0.172 8.696 -3.900 1.00 85.12 112 ASN A CA 1
ATOM 868 C C . ASN A 1 112 ? -0.945 8.944 -2.882 1.00 85.12 112 ASN A C 1
ATOM 870 O O . ASN A 1 112 ? -0.717 9.143 -1.683 1.00 85.12 112 ASN A O 1
ATOM 874 N N . PHE A 1 113 ? -2.180 8.838 -3.355 1.00 86.12 113 PHE A N 1
ATOM 875 C CA . PHE A 1 113 ? -3.375 8.862 -2.525 1.00 86.12 113 PHE A CA 1
ATOM 876 C C . PHE A 1 113 ? -4.213 7.631 -2.816 1.00 86.12 113 PHE A C 1
ATOM 878 O O . PHE A 1 113 ? -4.555 7.385 -3.963 1.00 86.12 113 PHE A O 1
ATOM 885 N N . SER A 1 114 ? -4.583 6.868 -1.796 1.00 83.69 114 SER A N 1
ATOM 886 C CA . SER A 1 114 ? -5.459 5.711 -1.975 1.00 83.69 114 SER A CA 1
ATOM 887 C C . SER A 1 114 ? -6.791 5.911 -1.258 1.00 83.69 114 SER A C 1
ATOM 889 O O . SER A 1 114 ? -6.884 6.619 -0.260 1.00 83.69 114 SER A O 1
ATOM 891 N N . LEU A 1 115 ? -7.840 5.287 -1.772 1.00 87.56 115 LEU A N 1
ATOM 892 C CA . LEU A 1 115 ? -9.118 5.128 -1.095 1.00 87.56 115 LEU A CA 1
ATOM 893 C C . LEU A 1 115 ? -9.301 3.649 -0.791 1.00 87.56 115 LEU A C 1
ATOM 895 O O . LEU A 1 115 ? -9.177 2.819 -1.692 1.00 87.56 115 LEU A O 1
ATOM 899 N N . SER A 1 116 ? -9.595 3.326 0.465 1.00 85.56 116 SER A N 1
ATOM 900 C CA . SER A 1 116 ? -9.812 1.947 0.895 1.00 85.56 116 SER A CA 1
ATOM 901 C C . SER A 1 116 ? -11.198 1.784 1.507 1.00 85.56 116 SER A C 1
ATOM 903 O O . SER A 1 116 ? -11.573 2.546 2.394 1.00 85.56 116 SER A O 1
ATOM 905 N N . TYR A 1 117 ? -11.949 0.771 1.088 1.00 84.19 117 TYR A N 1
ATOM 906 C CA . TYR A 1 117 ? -13.218 0.397 1.705 1.00 84.19 117 TYR A CA 1
ATOM 907 C C . TYR A 1 117 ? -13.092 -0.961 2.398 1.00 84.19 117 TYR A C 1
ATOM 909 O O . TYR A 1 117 ? -12.675 -1.933 1.770 1.00 84.19 117 TYR A O 1
ATOM 917 N N . ARG A 1 118 ? -13.420 -1.022 3.691 1.00 84.38 118 ARG A N 1
ATOM 918 C CA . ARG A 1 118 ? -13.343 -2.220 4.539 1.00 84.38 118 ARG A CA 1
ATOM 919 C C . ARG A 1 118 ? -14.756 -2.645 4.937 1.00 84.38 118 ARG A C 1
ATOM 921 O O . ARG A 1 118 ? -15.513 -1.809 5.434 1.00 84.38 118 ARG A O 1
ATOM 928 N N . PHE A 1 119 ? -15.081 -3.913 4.686 1.00 75.44 119 PHE A N 1
ATOM 929 C CA . PHE A 1 119 ? -16.378 -4.527 5.003 1.00 75.44 119 PHE A CA 1
ATOM 930 C C . PHE A 1 119 ? -16.393 -5.156 6.393 1.00 75.44 119 PHE A C 1
ATOM 932 O O . PHE A 1 119 ? -15.349 -5.730 6.777 1.00 75.44 119 PHE A O 1
#